Protein AF-A0A2V5T8X9-F1 (afdb_monomer)

Sequence (79 aa):
EGAIGLGVDELRWPNVVRPGDVLTVETEIVDVRPSRSRPNYGIIRLRNVTTNQRGEVVQTMLASAMVPRRLKDNRTTDT

Nearest PDB structures (foldseek):
  3exz-assembly1_A  TM=8.764E-01  e=1.683E-05  Rhodospirillum rubrum ATCC 11170
  4ffu-assembly1_D  TM=7.609E-01  e=3.794E-04  Sinorhizobium meliloti 1021
  4rlu-assembly1_A  TM=7.313E-01  e=1.172E-03  Mycobacterium tuberculosis H37Rv
  8pwz-assembly1_A-2  TM=8.065E-01  e=1.060E-02  Mycobacterium tuberculosis H37Rv
  6m9x-assembly1_B  TM=4.484E-01  e=1.198E+00  Branchiostoma floridae

Secondary structure (DSSP, 8-state):
--EEEEEEEEEE--S---TTPPPEEEEEEEEEEE-SS-TTEEEEEEEEEEE-TT--EEEEEEEEEEEEPPPPP------

Foldseek 3Di:
DKDQPPDKDPKDFPDDDDPPWDKDKDKDFPDKAADPVDRQKIKTWIWIFMATPVRDTGIIIITIMIGGDDDDDPPPDDD

Solvent-accessible surface area (backbone atoms only — not comparable to full-atom values): 4767 Å² total; per-residue (Å²): 128,62,48,81,73,78,46,77,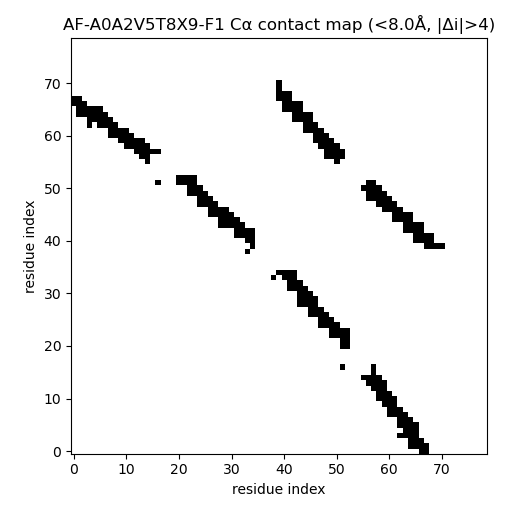44,78,72,45,67,80,38,86,85,55,95,89,64,50,77,48,75,48,78,44,79,78,44,77,44,78,3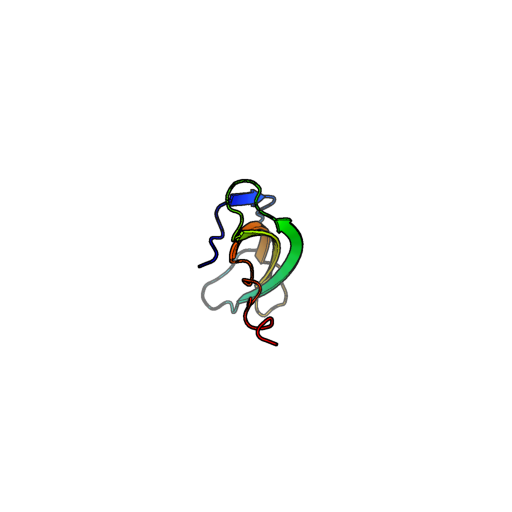5,89,92,43,81,64,25,29,36,36,31,34,38,40,44,28,24,37,80,84,67,48,56,33,32,38,31,36,36,28,26,41,35,68,46,84,75,80,80,79,89,80,81,87,129

Radius of gyration: 17.66 Å; Cα contacts (8 Å, |Δi|>4): 157; chains: 1; bounding box: 35×42×52 Å

Mean predicted aligned error: 6.48 Å

pLDDT: mean 88.89, std 15.35, range [42.88, 98.81]

Structure (mmCIF, N/CA/C/O backbone):
data_AF-A0A2V5T8X9-F1
#
_entry.id   AF-A0A2V5T8X9-F1
#
loop_
_atom_site.group_PDB
_atom_site.id
_atom_site.type_symbol
_atom_site.label_atom_id
_atom_site.label_alt_id
_atom_site.label_comp_id
_atom_site.label_asym_id
_atom_site.label_entity_id
_atom_site.label_seq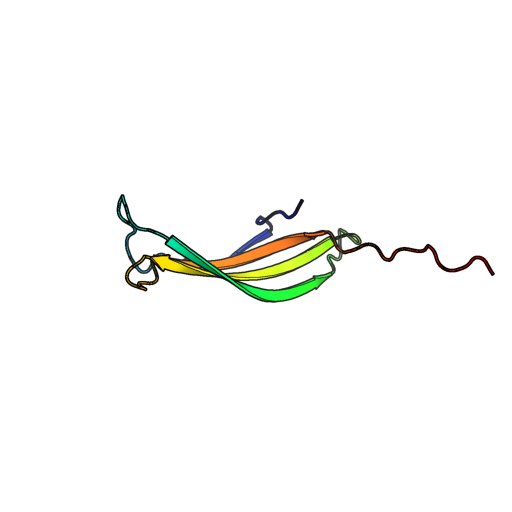_id
_atom_site.pdbx_PDB_ins_code
_atom_site.Cartn_x
_atom_site.Cartn_y
_atom_site.Cartn_z
_atom_site.occupancy
_atom_site.B_iso_or_equiv
_atom_site.auth_seq_id
_atom_site.auth_comp_id
_atom_site.auth_asym_id
_atom_site.auth_atom_id
_atom_site.pdbx_PDB_model_num
ATOM 1 N N . GLU A 1 1 ? 9.921 -11.273 -3.705 1.00 46.03 1 GLU A N 1
ATOM 2 C CA . GLU A 1 1 ? 10.578 -10.019 -3.284 1.00 46.03 1 GLU A CA 1
ATOM 3 C C . GLU A 1 1 ? 10.068 -8.856 -4.118 1.00 46.03 1 GLU A C 1
ATOM 5 O O . GLU A 1 1 ? 10.538 -8.633 -5.226 1.00 46.03 1 GLU A O 1
ATOM 10 N N . GLY A 1 2 ? 9.036 -8.173 -3.631 1.00 54.69 2 GLY A N 1
ATOM 11 C CA . GLY A 1 2 ? 8.669 -6.849 -4.122 1.00 54.69 2 GLY A CA 1
ATOM 12 C C . GLY A 1 2 ? 9.002 -5.845 -3.028 1.00 54.69 2 GLY A C 1
ATOM 13 O O . GLY A 1 2 ? 8.797 -6.149 -1.856 1.00 54.69 2 GLY A O 1
ATOM 14 N N . ALA A 1 3 ? 9.552 -4.692 -3.388 1.00 62.28 3 ALA A N 1
ATOM 15 C CA . ALA A 1 3 ? 9.852 -3.638 -2.426 1.00 62.28 3 ALA A CA 1
ATOM 16 C C . ALA A 1 3 ? 8.947 -2.439 -2.709 1.00 62.28 3 ALA A C 1
ATOM 18 O O . ALA A 1 3 ? 9.023 -1.842 -3.788 1.00 62.28 3 ALA A O 1
ATOM 19 N N . ILE A 1 4 ? 8.099 -2.093 -1.738 1.00 61.09 4 ILE A N 1
ATOM 20 C CA . ILE A 1 4 ? 7.460 -0.778 -1.667 1.00 61.09 4 ILE A CA 1
ATOM 21 C C . ILE A 1 4 ? 8.534 0.148 -1.101 1.00 61.09 4 ILE A C 1
ATOM 23 O O . ILE A 1 4 ? 8.888 0.059 0.069 1.00 61.09 4 ILE A O 1
ATOM 27 N N . GLY A 1 5 ? 9.147 0.950 -1.961 1.00 66.94 5 GLY A N 1
ATOM 28 C CA . GLY A 1 5 ? 10.301 1.763 -1.566 1.00 66.94 5 GLY A CA 1
ATOM 29 C C . GLY A 1 5 ? 10.852 2.659 -2.664 1.00 66.94 5 GLY A C 1
ATOM 30 O O . GLY A 1 5 ? 11.850 3.334 -2.450 1.00 66.94 5 GLY A O 1
ATOM 31 N N . LEU A 1 6 ? 10.219 2.678 -3.843 1.00 80.50 6 LEU A N 1
ATOM 32 C CA . LEU A 1 6 ? 10.627 3.584 -4.917 1.00 80.50 6 LEU A CA 1
ATOM 33 C C . LEU A 1 6 ? 10.085 5.002 -4.721 1.00 80.50 6 LEU A C 1
ATOM 35 O O . LEU A 1 6 ? 10.578 5.928 -5.354 1.00 80.50 6 LEU A O 1
ATOM 39 N N . GLY A 1 7 ? 9.075 5.162 -3.869 1.00 84.75 7 GLY A N 1
ATOM 40 C CA . GLY A 1 7 ? 8.491 6.452 -3.541 1.00 84.75 7 GLY A CA 1
ATOM 41 C C . GLY A 1 7 ? 7.080 6.308 -2.991 1.00 84.75 7 GLY A C 1
ATOM 42 O O . GLY A 1 7 ? 6.368 5.349 -3.311 1.00 84.75 7 GLY A O 1
ATOM 43 N N . VAL A 1 8 ? 6.704 7.280 -2.168 1.00 91.69 8 VAL A N 1
ATOM 44 C CA . VAL A 1 8 ? 5.357 7.476 -1.639 1.00 91.69 8 VAL A CA 1
ATOM 45 C C . VAL A 1 8 ? 4.945 8.899 -1.985 1.00 91.69 8 VAL A C 1
ATOM 47 O O . VAL A 1 8 ? 5.654 9.844 -1.651 1.00 91.69 8 VAL A O 1
ATOM 50 N N . ASP A 1 9 ? 3.792 9.025 -2.628 1.00 90.44 9 ASP A N 1
ATOM 51 C CA . ASP A 1 9 ? 3.158 10.277 -3.005 1.00 90.44 9 ASP A CA 1
ATOM 52 C C . ASP A 1 9 ? 1.795 10.380 -2.303 1.00 90.44 9 ASP A C 1
ATOM 54 O O . ASP A 1 9 ? 1.148 9.374 -2.003 1.00 90.44 9 ASP A O 1
ATOM 58 N N . GLU A 1 10 ? 1.328 11.605 -2.065 1.00 93.44 10 GLU A N 1
ATOM 59 C CA . GLU A 1 10 ? -0.044 11.874 -1.600 1.00 93.44 10 GLU A CA 1
ATOM 60 C C . GLU A 1 10 ? -0.471 11.094 -0.337 1.00 93.44 10 GLU A C 1
ATOM 62 O O . GLU A 1 10 ? -1.646 10.773 -0.161 1.00 93.44 10 GLU A O 1
ATOM 67 N N . LEU A 1 11 ? 0.466 10.798 0.571 1.00 96.69 11 LEU A N 1
ATOM 68 C CA . LEU A 1 11 ? 0.133 10.182 1.854 1.00 96.69 11 LEU A CA 1
ATOM 69 C C . LEU A 1 11 ? -0.700 11.153 2.700 1.00 96.69 11 LEU A C 1
ATOM 71 O O . LEU A 1 11 ? -0.250 12.252 3.032 1.00 96.69 11 LEU A O 1
ATOM 75 N N . ARG A 1 12 ? -1.908 10.734 3.082 1.00 97.56 12 ARG A N 1
ATOM 76 C CA . ARG A 1 12 ? -2.801 11.500 3.960 1.00 97.56 12 ARG A CA 1
ATOM 77 C C . ARG A 1 12 ? -3.387 10.621 5.053 1.00 97.56 12 ARG A C 1
ATOM 79 O O . ARG A 1 12 ? -3.640 9.439 4.825 1.00 97.56 12 ARG A O 1
ATOM 86 N N . TRP A 1 13 ? -3.693 11.254 6.184 1.00 97.94 13 TRP A N 1
ATOM 87 C CA . TRP A 1 13 ? -4.333 10.658 7.360 1.00 97.94 13 TRP A CA 1
ATOM 88 C C . TRP A 1 13 ? -5.618 11.430 7.701 1.00 97.94 13 TRP A C 1
ATOM 90 O O . TRP A 1 13 ? -5.578 12.327 8.541 1.00 97.94 13 TRP A O 1
ATOM 100 N N . PRO A 1 14 ? -6.742 11.180 7.001 1.00 97.62 14 PRO A N 1
ATOM 101 C CA . PRO A 1 14 ? -7.939 12.010 7.149 1.00 97.62 14 PRO A CA 1
ATOM 102 C C . PRO A 1 14 ? -8.625 11.858 8.510 1.00 97.62 14 PRO A C 1
ATOM 104 O O . PRO A 1 14 ? -9.231 12.809 8.993 1.00 97.62 14 PRO A O 1
ATOM 107 N N . ASN A 1 15 ? -8.521 10.677 9.126 1.00 98.38 15 ASN A N 1
ATOM 108 C CA . ASN A 1 15 ? -9.128 10.362 10.415 1.00 98.38 15 ASN A CA 1
ATOM 109 C C . ASN A 1 15 ? -8.132 9.633 11.324 1.00 98.38 15 ASN A C 1
ATOM 111 O O . ASN A 1 15 ? -7.219 8.950 10.860 1.00 98.38 15 ASN A O 1
ATOM 115 N N . VAL A 1 16 ? -8.328 9.770 12.635 1.00 97.50 16 VAL A N 1
ATOM 116 C CA . VAL A 1 16 ? -7.483 9.143 13.660 1.00 97.50 16 VAL A CA 1
ATOM 117 C C . VAL A 1 16 ? -7.847 7.666 13.810 1.00 97.50 16 VAL A C 1
ATOM 119 O O . VAL A 1 16 ? -9.018 7.329 13.967 1.00 97.50 16 VAL A O 1
ATOM 122 N N . VAL A 1 17 ? -6.835 6.800 13.844 1.00 98.31 17 VAL A N 1
ATOM 123 C CA . VAL A 1 17 ? -6.975 5.402 14.279 1.00 98.31 17 VAL A CA 1
ATOM 124 C C . VAL A 1 17 ? -6.870 5.340 15.799 1.00 98.31 17 VAL A C 1
ATOM 126 O O . VAL A 1 17 ? -5.981 5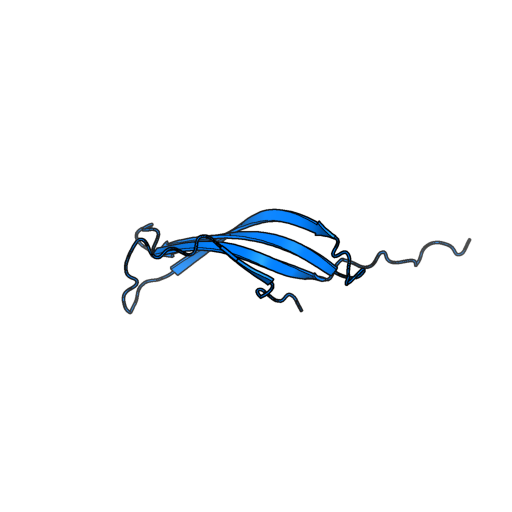.962 16.385 1.00 98.31 17 VAL A O 1
ATOM 129 N N . ARG A 1 18 ? -7.750 4.579 16.450 1.00 97.75 18 ARG A N 1
ATOM 130 C CA . ARG A 1 18 ? -7.707 4.349 17.900 1.00 97.75 18 ARG A CA 1
ATOM 131 C C . ARG A 1 18 ? -7.363 2.894 18.231 1.00 97.75 18 ARG A C 1
ATOM 133 O O . ARG A 1 18 ? -7.613 2.008 17.414 1.00 97.75 18 ARG A O 1
ATOM 140 N N . PRO A 1 19 ? -6.817 2.616 19.432 1.00 98.38 19 PRO A N 1
ATOM 141 C CA . PRO A 1 19 ? -6.659 1.245 19.905 1.00 98.38 19 PRO A CA 1
ATOM 142 C C . PRO A 1 19 ? -7.975 0.467 19.797 1.00 98.38 19 PRO A C 1
ATOM 144 O O . PRO A 1 19 ? -9.021 0.954 20.223 1.00 98.38 19 PRO A O 1
ATOM 147 N N . GLY A 1 20 ? -7.910 -0.732 19.220 1.00 98.12 20 GLY A N 1
ATOM 148 C CA . GLY A 1 20 ? -9.077 -1.586 18.992 1.00 98.12 20 GLY A CA 1
ATOM 149 C C . GLY A 1 20 ? -9.824 -1.348 17.673 1.00 98.12 20 GLY A C 1
ATOM 150 O O . GLY A 1 20 ? -10.729 -2.123 17.375 1.00 98.12 20 GLY A O 1
ATOM 151 N N . ASP A 1 21 ? -9.459 -0.344 16.864 1.00 98.50 21 ASP A N 1
ATOM 152 C CA . ASP A 1 21 ? -9.998 -0.232 15.503 1.00 98.50 21 ASP A CA 1
ATOM 153 C C . ASP A 1 21 ? -9.540 -1.420 14.636 1.00 98.50 21 ASP A C 1
ATOM 155 O O . ASP A 1 21 ? -8.386 -1.855 14.694 1.00 98.50 21 ASP A O 1
ATOM 159 N N . VAL A 1 22 ? -10.451 -1.924 13.800 1.00 98.56 22 VAL A N 1
ATOM 160 C CA . VAL A 1 22 ? -10.162 -2.973 12.812 1.00 98.56 22 VAL A CA 1
ATOM 161 C C . VAL A 1 22 ? -9.995 -2.304 11.460 1.00 98.56 22 VAL A C 1
ATOM 163 O O . VAL A 1 22 ? -10.923 -1.664 10.970 1.00 98.56 22 VAL A O 1
ATOM 166 N N . LEU A 1 23 ? -8.811 -2.438 10.866 1.00 98.62 23 LEU A N 1
ATOM 167 C CA . LEU A 1 23 ? -8.470 -1.771 9.615 1.00 98.62 23 LEU A CA 1
ATOM 168 C C . LEU A 1 23 ? -8.604 -2.719 8.423 1.00 98.62 23 LEU A C 1
ATOM 170 O O . LEU A 1 23 ? -8.169 -3.866 8.480 1.00 98.62 23 LEU A O 1
ATOM 174 N N . THR A 1 24 ? -9.168 -2.211 7.331 1.00 98.69 24 THR A N 1
ATOM 175 C CA . THR A 1 24 ? -9.197 -2.866 6.018 1.00 98.69 24 THR A CA 1
ATOM 176 C C . THR A 1 24 ? -8.468 -1.980 5.024 1.00 98.69 24 THR A C 1
ATOM 178 O O . THR A 1 24 ? -8.693 -0.773 5.004 1.00 98.69 24 THR A O 1
ATOM 181 N N . VAL A 1 25 ? -7.591 -2.569 4.214 1.00 98.38 25 VAL A N 1
ATOM 182 C CA . VAL A 1 25 ? -6.861 -1.856 3.162 1.00 98.38 25 VAL A CA 1
ATOM 183 C C . VAL A 1 25 ? -7.332 -2.371 1.814 1.00 98.38 25 VAL A C 1
ATOM 185 O O . VAL A 1 25 ? -7.247 -3.568 1.545 1.00 98.38 25 VAL A O 1
ATOM 188 N N . GLU A 1 26 ? -7.789 -1.460 0.966 1.00 98.31 26 GLU A N 1
ATOM 189 C CA . GLU A 1 26 ? -7.990 -1.715 -0.452 1.00 98.31 26 GLU A CA 1
ATOM 190 C C . GLU A 1 26 ? -6.799 -1.166 -1.235 1.00 98.31 26 GLU A C 1
ATOM 192 O O . GLU A 1 26 ? -6.417 -0.003 -1.077 1.00 98.31 26 GLU A O 1
ATOM 197 N N . THR A 1 27 ? -6.213 -2.017 -2.076 1.00 97.81 27 THR A N 1
ATOM 198 C CA . THR A 1 27 ? -5.089 -1.665 -2.943 1.00 97.81 27 THR A CA 1
ATOM 199 C C . THR A 1 27 ? -5.498 -1.803 -4.401 1.00 97.81 27 THR A C 1
ATOM 201 O O . THR A 1 27 ? -5.768 -2.902 -4.880 1.00 97.81 27 THR A O 1
ATOM 204 N N . GLU A 1 28 ? -5.451 -0.699 -5.134 1.00 98.12 28 GLU A N 1
ATOM 205 C CA . GLU A 1 28 ? -5.670 -0.665 -6.577 1.00 98.12 28 GLU A CA 1
ATOM 206 C C . GLU A 1 28 ? -4.332 -0.461 -7.298 1.00 98.12 28 GLU A C 1
ATOM 208 O O . GLU A 1 28 ? -3.572 0.453 -6.968 1.00 98.12 28 GLU A O 1
ATOM 213 N N . ILE A 1 29 ? -4.030 -1.287 -8.303 1.00 97.38 29 ILE A N 1
ATOM 214 C CA . ILE A 1 29 ? -2.882 -1.055 -9.188 1.00 97.38 29 ILE A CA 1
ATOM 215 C C . ILE A 1 29 ? -3.309 -0.085 -10.286 1.00 97.38 29 ILE A C 1
ATOM 217 O O . ILE A 1 29 ? -4.080 -0.449 -11.168 1.00 97.38 29 ILE A O 1
ATOM 221 N N . VAL A 1 30 ? -2.788 1.139 -10.234 1.00 97.69 30 VAL A N 1
ATOM 222 C CA . VAL A 1 30 ? -3.189 2.232 -11.134 1.00 97.69 30 VAL A CA 1
ATOM 223 C C . VAL A 1 30 ? -2.239 2.421 -12.320 1.00 97.69 30 VAL A C 1
ATOM 225 O O . VAL A 1 30 ? -2.608 3.073 -13.290 1.00 97.69 30 VAL A O 1
ATOM 228 N N . ASP A 1 31 ? -1.023 1.868 -12.261 1.00 96.94 31 ASP A N 1
ATOM 229 C CA . ASP A 1 31 ? -0.077 1.851 -13.386 1.00 96.94 31 ASP A CA 1
ATOM 230 C C . ASP A 1 31 ? 0.902 0.671 -13.278 1.00 96.94 31 ASP A C 1
ATOM 232 O O . ASP A 1 31 ? 1.246 0.227 -12.177 1.00 96.94 31 ASP A O 1
ATOM 236 N N . VAL A 1 32 ? 1.381 0.183 -14.424 1.00 96.06 32 VAL A N 1
ATOM 237 C CA . VAL A 1 32 ? 2.378 -0.887 -14.536 1.00 96.06 32 VAL A CA 1
ATOM 238 C C . VAL A 1 32 ? 3.327 -0.589 -15.692 1.00 96.06 32 VAL A C 1
ATOM 240 O O . VAL A 1 32 ? 2.914 -0.485 -16.844 1.00 96.06 32 VAL A O 1
ATOM 243 N N . ARG A 1 33 ? 4.633 -0.569 -15.417 1.00 94.62 33 ARG A N 1
ATOM 244 C CA . ARG A 1 33 ? 5.664 -0.391 -16.451 1.00 94.62 33 ARG A CA 1
ATOM 245 C C . ARG A 1 33 ? 6.886 -1.286 -16.234 1.00 94.62 33 ARG A C 1
ATOM 247 O O . ARG A 1 33 ? 7.262 -1.535 -15.090 1.00 94.62 33 ARG A O 1
ATOM 254 N N . PRO A 1 34 ? 7.572 -1.753 -17.291 1.00 94.56 34 PRO A N 1
ATOM 255 C CA . PRO A 1 34 ? 8.860 -2.431 -17.146 1.00 94.56 34 PRO A CA 1
ATOM 256 C C . PRO A 1 34 ? 9.924 -1.521 -16.513 1.00 94.56 34 PRO A C 1
ATOM 258 O O . PRO A 1 34 ? 9.979 -0.321 -16.796 1.00 94.56 34 PRO A O 1
ATOM 261 N N . SER A 1 35 ? 10.813 -2.087 -15.694 1.00 92.19 35 SER A N 1
ATOM 262 C CA . SER A 1 35 ? 11.988 -1.353 -15.220 1.00 92.19 35 SER A CA 1
ATOM 263 C C . SER A 1 35 ? 13.045 -1.265 -16.322 1.00 92.19 35 SER A C 1
ATOM 265 O O . SER A 1 35 ? 13.459 -2.278 -16.884 1.00 92.19 35 SER A O 1
ATOM 267 N N . ARG A 1 36 ? 13.526 -0.048 -16.606 1.00 90.25 36 ARG A N 1
ATOM 268 C CA . ARG A 1 36 ? 14.597 0.185 -17.593 1.00 90.25 36 ARG A CA 1
ATOM 269 C C . ARG A 1 36 ? 15.960 -0.312 -17.109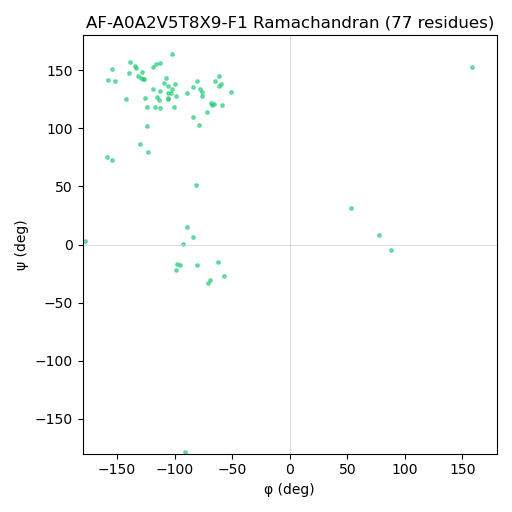 1.00 90.25 36 ARG A C 1
ATOM 271 O O . ARG A 1 36 ? 16.764 -0.745 -17.921 1.00 90.25 36 ARG A O 1
ATOM 278 N N . SER A 1 37 ? 16.218 -0.242 -15.803 1.00 91.06 37 SER A N 1
ATOM 279 C CA . SER A 1 37 ? 17.506 -0.616 -15.201 1.00 91.06 37 SER A CA 1
ATOM 280 C C . SER A 1 37 ? 17.538 -2.049 -14.671 1.00 91.06 37 SER A C 1
ATOM 282 O O . SER A 1 37 ? 18.616 -2.592 -14.448 1.00 91.06 37 SER A O 1
ATOM 284 N N . ARG A 1 38 ? 16.375 -2.682 -14.458 1.00 89.75 38 ARG A N 1
ATOM 285 C CA . ARG A 1 38 ? 16.264 -4.062 -13.958 1.00 89.75 38 ARG A CA 1
ATOM 286 C C . ARG A 1 38 ? 15.313 -4.879 -14.844 1.00 89.75 38 ARG A C 1
ATOM 288 O O . ARG A 1 38 ? 14.136 -4.983 -14.512 1.00 89.75 38 ARG A O 1
ATOM 295 N N . PRO A 1 39 ? 15.802 -5.493 -15.936 1.00 90.75 39 PRO A N 1
ATOM 296 C CA . PRO A 1 39 ? 14.963 -6.148 -16.952 1.00 90.75 39 PRO A CA 1
ATOM 297 C C . PRO A 1 39 ? 14.022 -7.2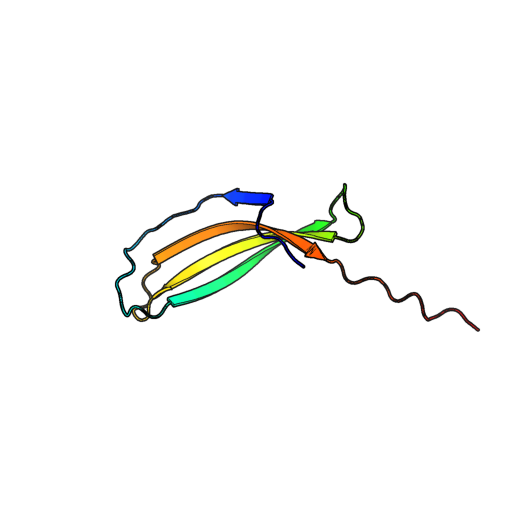52 -16.437 1.00 90.75 39 PRO A C 1
ATOM 299 O O . PRO A 1 39 ? 12.957 -7.478 -17.011 1.00 90.75 39 PRO A O 1
ATOM 302 N N . ASN A 1 40 ? 14.385 -7.912 -15.332 1.00 91.69 40 ASN A N 1
ATOM 303 C CA . ASN A 1 40 ? 13.580 -8.965 -14.699 1.00 91.69 40 ASN A CA 1
ATOM 304 C C . ASN A 1 40 ? 12.498 -8.423 -13.744 1.00 91.69 40 ASN A C 1
ATOM 306 O O . ASN A 1 40 ? 11.843 -9.203 -13.057 1.00 91.69 40 ASN A O 1
ATOM 310 N N . TYR A 1 41 ? 12.304 -7.103 -13.681 1.00 93.06 41 TYR A N 1
ATOM 311 C CA . TYR A 1 41 ? 11.363 -6.444 -12.779 1.00 93.06 41 TYR A CA 1
ATOM 312 C C . TYR A 1 41 ? 10.433 -5.477 -13.523 1.00 93.06 41 TYR A C 1
ATOM 314 O O . TYR A 1 41 ? 10.802 -4.837 -14.511 1.00 93.06 41 TYR A O 1
ATOM 322 N N . GLY A 1 42 ? 9.217 -5.349 -13.003 1.00 94.31 42 GLY A N 1
ATOM 323 C CA . GLY A 1 42 ? 8.296 -4.256 -13.289 1.00 94.31 42 GLY A CA 1
ATOM 324 C C . GLY A 1 42 ? 8.266 -3.246 -12.145 1.00 94.31 42 GLY A C 1
ATOM 325 O O . GLY A 1 42 ? 8.714 -3.522 -11.032 1.00 94.31 42 GLY A O 1
ATOM 326 N N . ILE A 1 43 ? 7.727 -2.070 -12.429 1.00 95.00 43 ILE A N 1
ATOM 327 C CA . ILE A 1 43 ? 7.357 -1.052 -11.453 1.00 95.00 43 ILE A CA 1
ATOM 328 C C . ILE A 1 43 ? 5.842 -0.903 -11.530 1.00 95.00 43 ILE A C 1
ATOM 330 O O . ILE A 1 43 ? 5.306 -0.689 -12.616 1.00 95.00 43 ILE A O 1
ATOM 334 N N . ILE A 1 44 ? 5.172 -1.015 -10.389 1.00 96.06 44 ILE A N 1
ATOM 335 C CA . ILE A 1 44 ? 3.743 -0.739 -10.243 1.00 96.06 44 ILE A CA 1
ATOM 336 C C . ILE A 1 44 ? 3.552 0.570 -9.486 1.00 96.06 44 ILE A C 1
ATOM 338 O O . ILE A 1 44 ? 4.311 0.853 -8.555 1.00 96.06 44 ILE A O 1
ATOM 342 N N . ARG A 1 45 ? 2.532 1.343 -9.861 1.00 96.12 45 ARG A N 1
ATOM 343 C CA . ARG A 1 45 ? 1.979 2.409 -9.023 1.00 96.12 45 ARG A CA 1
ATOM 344 C C . ARG A 1 45 ? 0.684 1.890 -8.422 1.00 96.12 45 ARG A C 1
ATOM 346 O O . ARG A 1 45 ? -0.153 1.340 -9.134 1.00 96.12 45 ARG A O 1
ATOM 353 N N . LEU A 1 46 ? 0.543 2.038 -7.116 1.00 96.56 46 LEU A N 1
ATOM 354 C CA . LEU A 1 46 ? -0.589 1.525 -6.363 1.00 96.56 46 LEU A CA 1
ATOM 355 C C . LEU A 1 46 ? -1.239 2.636 -5.547 1.00 96.56 46 LEU A C 1
ATOM 357 O O . LEU A 1 46 ? -0.546 3.513 -5.029 1.00 96.56 46 LEU A O 1
ATOM 361 N N . ARG A 1 47 ? -2.564 2.593 -5.453 1.00 97.81 47 ARG A N 1
ATOM 362 C CA . ARG A 1 47 ? -3.377 3.430 -4.578 1.00 97.81 47 ARG A CA 1
ATOM 363 C C . ARG A 1 47 ? -3.860 2.576 -3.421 1.00 97.81 47 ARG A C 1
ATOM 365 O O . ARG A 1 47 ? -4.486 1.551 -3.651 1.00 97.81 47 ARG A O 1
ATOM 372 N N . ASN A 1 48 ? -3.585 3.015 -2.200 1.00 97.88 48 ASN A N 1
ATOM 373 C CA . ASN A 1 48 ? -4.169 2.430 -1.003 1.00 97.88 48 ASN A CA 1
ATOM 374 C C . ASN A 1 48 ? -5.232 3.349 -0.427 1.00 97.88 48 ASN A C 1
ATOM 376 O O . ASN A 1 48 ? -4.997 4.553 -0.273 1.00 97.88 48 ASN A O 1
ATOM 380 N N . VAL A 1 49 ? -6.345 2.747 -0.036 1.00 98.62 49 VAL A N 1
ATOM 381 C CA . VAL A 1 49 ? -7.352 3.349 0.829 1.00 98.62 49 VAL A CA 1
ATOM 382 C C . VAL A 1 49 ? -7.524 2.424 2.0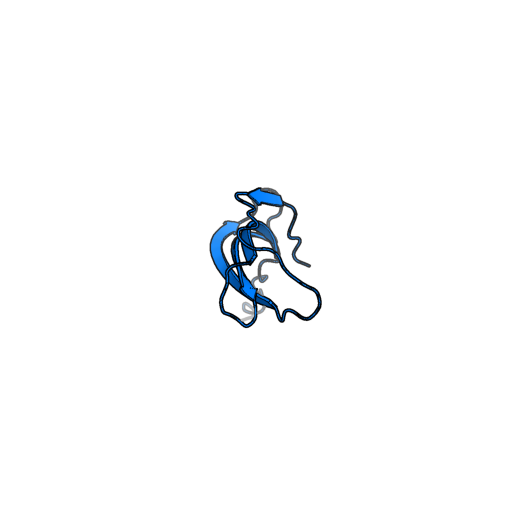21 1.00 98.62 49 VAL A C 1
ATOM 384 O O . VAL A 1 49 ? -7.890 1.263 1.868 1.00 98.62 49 VAL A O 1
ATOM 387 N N . THR A 1 50 ? -7.235 2.939 3.210 1.00 98.75 50 THR A N 1
ATOM 388 C CA . THR A 1 50 ? -7.425 2.204 4.459 1.00 98.75 50 THR A CA 1
ATOM 389 C C . THR A 1 50 ? -8.635 2.760 5.183 1.00 98.75 50 THR A C 1
ATOM 391 O O . THR A 1 50 ? -8.697 3.964 5.458 1.00 98.75 50 THR A O 1
ATOM 394 N N . THR A 1 51 ? -9.570 1.884 5.533 1.00 98.81 51 THR A N 1
ATOM 395 C CA . THR A 1 51 ? -10.764 2.205 6.315 1.00 98.81 51 THR A CA 1
ATOM 396 C C . THR A 1 51 ? -10.757 1.483 7.654 1.00 98.81 51 THR A C 1
ATOM 398 O O . THR A 1 51 ? -10.145 0.426 7.792 1.00 98.81 51 THR A O 1
ATOM 401 N N . ASN A 1 52 ? -11.456 2.030 8.645 1.00 98.69 52 ASN A N 1
ATOM 402 C CA . ASN A 1 52 ? -11.760 1.309 9.883 1.00 98.69 52 ASN A CA 1
ATOM 403 C C . ASN A 1 52 ? -13.110 0.563 9.793 1.00 98.69 52 ASN A C 1
ATOM 405 O O . ASN A 1 52 ? -13.807 0.626 8.779 1.00 98.69 52 ASN A O 1
ATOM 409 N N . GLN A 1 53 ? -13.515 -0.108 10.873 1.00 98.50 53 GLN A N 1
ATOM 410 C CA . GLN A 1 53 ? -14.767 -0.867 10.982 1.00 98.50 53 GLN A CA 1
ATOM 411 C C . GLN A 1 53 ? -16.045 -0.027 10.828 1.00 98.50 53 GLN A C 1
ATOM 413 O O . GLN A 1 53 ? -17.123 -0.584 10.648 1.00 98.50 53 GLN A O 1
ATOM 418 N N . ARG A 1 54 ? -15.944 1.304 10.922 1.00 98.00 54 ARG A N 1
ATOM 419 C CA . ARG A 1 54 ? -17.057 2.241 10.700 1.00 98.00 54 ARG A CA 1
ATOM 420 C C . ARG A 1 54 ? -17.125 2.730 9.249 1.00 98.00 54 ARG A C 1
ATOM 422 O O . ARG A 1 54 ? -17.990 3.534 8.924 1.00 98.00 54 ARG A O 1
ATOM 429 N N . GLY A 1 55 ? -16.214 2.270 8.388 1.00 97.75 55 GLY A N 1
ATOM 430 C CA . GLY A 1 55 ? -16.088 2.730 7.004 1.00 97.75 55 GLY A CA 1
ATOM 431 C C . GLY A 1 55 ? -15.396 4.089 6.861 1.00 97.75 55 GLY A C 1
ATOM 432 O O . GLY A 1 55 ? -15.362 4.645 5.767 1.00 97.75 55 GLY A O 1
ATOM 433 N N . GLU A 1 56 ? -14.826 4.643 7.935 1.00 98.50 56 GLU A N 1
ATOM 434 C CA . GLU A 1 56 ? -14.110 5.919 7.870 1.00 98.50 56 GLU A CA 1
ATOM 435 C C . GLU A 1 56 ? -12.736 5.706 7.233 1.00 98.50 56 GLU A C 1
ATOM 437 O O . GLU A 1 56 ? -11.980 4.829 7.657 1.00 98.50 56 GLU A O 1
ATOM 442 N N . VAL A 1 57 ? -12.379 6.538 6.253 1.00 98.69 57 VAL A N 1
ATOM 443 C CA . VAL A 1 57 ? -11.042 6.522 5.650 1.00 98.69 57 VAL A CA 1
ATOM 444 C C . VAL A 1 57 ? -10.034 7.086 6.643 1.00 98.69 57 VAL A C 1
ATOM 446 O O . VAL A 1 57 ? -10.057 8.275 6.958 1.00 98.69 57 VAL A O 1
ATOM 449 N N . VAL A 1 58 ? -9.119 6.248 7.113 1.00 98.75 58 VAL A N 1
ATOM 450 C CA . VAL A 1 58 ? -8.075 6.641 8.069 1.00 98.75 58 VAL A CA 1
ATOM 451 C C . VAL A 1 58 ? -6.745 6.929 7.383 1.00 98.75 58 VAL A C 1
ATOM 453 O O . VAL A 1 58 ? -5.935 7.685 7.911 1.00 98.75 58 VAL A O 1
ATOM 456 N N . GLN A 1 59 ? -6.530 6.390 6.180 1.00 98.62 59 GLN A N 1
ATOM 457 C CA . GLN A 1 59 ? -5.311 6.619 5.413 1.00 98.62 59 GLN A CA 1
ATOM 458 C C . GLN A 1 59 ? -5.564 6.505 3.906 1.00 98.62 59 GLN A C 1
ATOM 460 O O . GLN A 1 59 ? -6.297 5.630 3.452 1.00 98.62 59 GLN A O 1
ATOM 465 N N . THR A 1 60 ? -4.924 7.381 3.129 1.00 98.38 60 THR A N 1
ATOM 466 C CA . THR A 1 60 ? -4.832 7.274 1.658 1.00 98.38 60 THR A CA 1
ATOM 467 C C . THR A 1 60 ? -3.389 7.475 1.212 1.00 98.38 60 THR A C 1
ATOM 469 O O . THR A 1 60 ? -2.634 8.167 1.898 1.00 98.38 60 THR A O 1
ATOM 472 N N . MET A 1 61 ? -2.951 6.782 0.160 1.00 97.44 61 MET A N 1
ATOM 473 C CA . MET A 1 61 ? -1.564 6.838 -0.321 1.00 97.44 61 MET A CA 1
ATOM 474 C C . MET A 1 61 ? -1.476 6.412 -1.777 1.00 97.44 61 MET A C 1
ATOM 476 O O . MET A 1 61 ? -2.089 5.418 -2.164 1.00 97.44 61 MET A O 1
ATOM 480 N N . LEU A 1 62 ? -0.625 7.091 -2.540 1.00 97.06 62 LEU A N 1
ATOM 481 C CA . LEU A 1 62 ? -0.066 6.570 -3.779 1.00 97.06 62 LEU A CA 1
ATOM 482 C C . LEU A 1 62 ? 1.364 6.103 -3.512 1.00 97.06 62 LEU A C 1
ATOM 484 O O . LEU A 1 62 ? 2.148 6.797 -2.877 1.00 97.06 62 LEU A O 1
ATOM 488 N N . ALA A 1 63 ? 1.733 4.920 -3.981 1.00 95.56 63 ALA A N 1
ATOM 489 C CA . ALA A 1 63 ? 3.094 4.423 -3.822 1.00 95.56 63 ALA A CA 1
ATOM 490 C C . ALA A 1 63 ? 3.580 3.734 -5.087 1.00 95.56 63 ALA A C 1
ATOM 492 O O . ALA A 1 63 ? 2.790 3.260 -5.902 1.00 95.56 63 ALA A O 1
ATOM 493 N N . SER A 1 64 ? 4.899 3.672 -5.241 1.00 95.44 64 SER A N 1
ATOM 494 C CA . SER A 1 64 ? 5.543 2.900 -6.298 1.00 95.44 64 SER A CA 1
ATOM 495 C C . SER A 1 64 ? 6.314 1.726 -5.709 1.00 95.44 64 SER A C 1
ATOM 497 O O . SER A 1 64 ? 7.108 1.882 -4.775 1.00 95.44 64 SER A O 1
ATOM 499 N N . ALA A 1 65 ? 6.114 0.548 -6.290 1.00 94.31 65 ALA A N 1
ATOM 500 C CA . ALA A 1 65 ? 6.786 -0.671 -5.873 1.00 94.31 65 ALA A CA 1
ATOM 501 C C . ALA A 1 65 ? 7.465 -1.356 -7.054 1.00 94.31 65 ALA A C 1
ATOM 503 O O . ALA A 1 65 ? 6.936 -1.390 -8.164 1.00 94.31 65 ALA A O 1
ATOM 504 N N . MET A 1 66 ? 8.643 -1.923 -6.807 1.00 94.38 66 MET A N 1
ATOM 505 C CA . MET A 1 66 ? 9.294 -2.809 -7.764 1.00 94.38 66 MET A CA 1
ATOM 506 C C . MET A 1 66 ? 8.824 -4.236 -7.508 1.00 94.38 66 MET A C 1
ATOM 508 O O . MET A 1 66 ? 8.876 -4.694 -6.368 1.00 94.38 66 MET A O 1
ATOM 512 N N . VAL A 1 67 ? 8.399 -4.942 -8.552 1.00 94.00 67 VAL A N 1
ATOM 513 C CA . VAL A 1 67 ? 7.896 -6.318 -8.456 1.00 94.00 67 VAL A CA 1
ATOM 514 C C . VAL A 1 67 ? 8.592 -7.222 -9.474 1.00 94.00 67 VAL A C 1
ATOM 516 O O . VAL A 1 67 ? 8.885 -6.764 -10.583 1.00 94.00 67 VAL A O 1
ATOM 519 N N . PRO A 1 68 ? 8.888 -8.491 -9.143 1.00 93.00 68 PRO A N 1
ATOM 520 C CA . PRO A 1 68 ? 9.473 -9.421 -10.099 1.00 93.00 68 PRO A CA 1
ATOM 521 C C . PRO A 1 68 ? 8.531 -9.621 -11.281 1.00 93.00 68 PRO A C 1
ATOM 523 O O . PRO A 1 68 ? 7.323 -9.801 -11.113 1.00 93.00 68 PRO A O 1
ATOM 526 N N . ARG A 1 69 ? 9.081 -9.613 -12.491 1.00 90.00 69 ARG A N 1
ATOM 527 C CA . ARG A 1 69 ? 8.336 -10.007 -13.680 1.00 90.00 69 ARG A CA 1
ATOM 528 C C . ARG A 1 69 ? 8.329 -11.529 -13.758 1.00 90.00 69 ARG A C 1
ATOM 530 O O . ARG A 1 69 ? 9.350 -12.171 -13.522 1.00 90.00 69 ARG A O 1
ATOM 537 N N . ARG A 1 70 ? 7.200 -12.111 -14.164 1.00 86.19 70 ARG A N 1
ATOM 538 C CA . ARG A 1 70 ? 7.165 -13.524 -14.549 1.00 86.19 70 ARG A CA 1
ATOM 539 C C . ARG A 1 70 ? 8.146 -13.748 -15.704 1.00 86.19 70 ARG A C 1
ATOM 541 O O . ARG A 1 70 ? 7.993 -13.136 -16.764 1.00 86.19 70 ARG A O 1
ATOM 548 N N . LEU A 1 71 ? 9.137 -14.612 -15.491 1.00 75.81 71 LEU A N 1
ATOM 549 C CA . LEU A 1 71 ? 10.020 -15.088 -16.554 1.00 75.81 71 LEU A CA 1
ATOM 550 C C . LEU A 1 71 ? 9.164 -15.796 -17.611 1.00 75.81 71 LEU A C 1
ATOM 552 O O . LEU A 1 71 ? 8.233 -16.527 -17.269 1.00 75.81 71 LEU A O 1
ATOM 556 N N . LYS A 1 72 ? 9.444 -15.566 -18.896 1.00 65.00 72 LYS A N 1
ATOM 557 C CA . LYS A 1 72 ? 8.899 -16.446 -19.933 1.00 65.00 72 LYS A CA 1
ATOM 558 C C . LYS A 1 72 ? 9.599 -17.794 -19.771 1.00 65.00 72 LYS A C 1
ATOM 560 O O . LYS A 1 72 ? 10.826 -17.831 -19.788 1.00 65.00 72 LYS A O 1
ATOM 565 N N . ASP A 1 73 ? 8.835 -18.861 -19.554 1.00 65.00 73 ASP A N 1
ATOM 566 C CA . ASP A 1 73 ? 9.392 -20.209 -19.602 1.00 65.00 73 ASP A CA 1
ATOM 567 C C . ASP A 1 73 ? 9.791 -20.493 -21.054 1.00 65.00 73 ASP A C 1
ATOM 569 O O . ASP A 1 73 ? 8.955 -20.409 -21.951 1.00 65.00 73 ASP A O 1
ATOM 573 N N . ASN A 1 74 ? 11.074 -20.760 -21.293 1.00 58.50 74 ASN A N 1
ATOM 574 C CA . ASN A 1 74 ? 11.608 -21.049 -22.627 1.00 58.50 74 ASN A CA 1
ATOM 575 C C . ASN A 1 74 ? 11.545 -22.552 -22.965 1.00 58.50 74 ASN A C 1
ATOM 577 O O . ASN A 1 74 ? 12.189 -23.001 -23.909 1.00 58.50 74 ASN A O 1
ATOM 581 N N . ARG A 1 75 ? 10.771 -23.352 -22.221 1.00 56.22 75 ARG A N 1
ATOM 582 C CA . ARG A 1 75 ? 10.610 -24.797 -22.449 1.00 56.22 75 ARG A CA 1
ATOM 583 C C . ARG A 1 75 ? 9.600 -25.150 -23.547 1.00 56.22 75 ARG A C 1
ATOM 585 O O . ARG A 1 75 ? 8.713 -25.971 -23.326 1.00 56.22 75 ARG A O 1
ATOM 592 N N . THR A 1 76 ? 9.707 -24.569 -24.741 1.00 53.62 76 THR A N 1
ATOM 593 C CA . THR A 1 7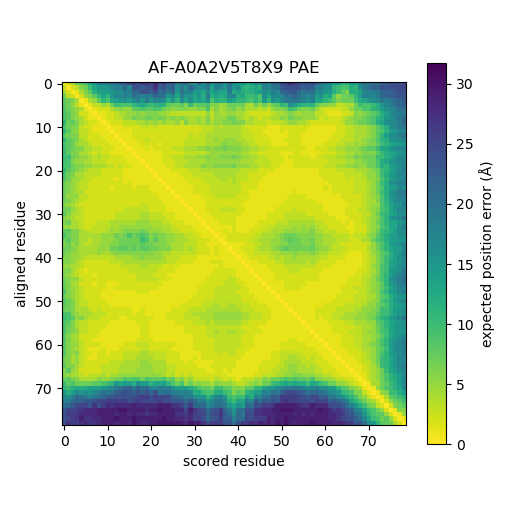6 ? 9.028 -25.134 -25.927 1.00 53.62 76 THR A CA 1
ATOM 594 C C . THR A 1 76 ? 9.739 -24.740 -27.221 1.00 53.62 76 THR A C 1
ATOM 596 O O . THR A 1 76 ? 9.249 -23.917 -27.983 1.00 53.62 76 THR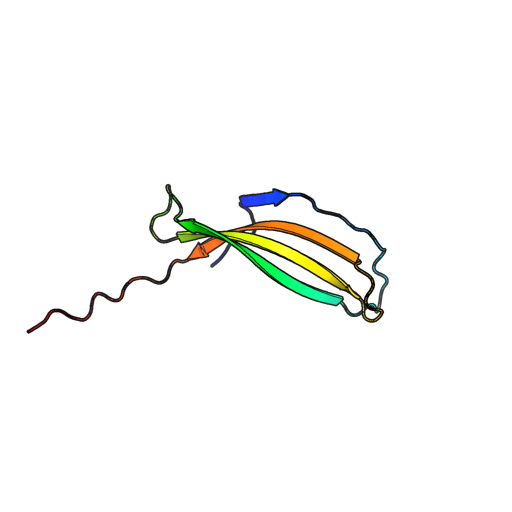 A O 1
ATOM 599 N N . THR A 1 77 ? 10.904 -25.337 -27.461 1.00 50.84 77 THR A N 1
ATOM 600 C CA . THR A 1 77 ? 11.401 -25.628 -28.817 1.00 50.84 77 THR A CA 1
ATOM 601 C C . THR A 1 77 ? 12.435 -26.739 -28.689 1.00 50.84 77 THR A C 1
ATOM 603 O O . THR A 1 77 ? 13.629 -26.483 -28.705 1.00 50.84 77 THR A O 1
ATOM 606 N N . ASP A 1 78 ? 11.952 -27.957 -28.471 1.00 47.88 78 ASP A N 1
ATOM 607 C CA . ASP A 1 78 ? 12.606 -29.156 -28.991 1.00 47.88 78 ASP A CA 1
ATOM 608 C C . ASP A 1 78 ? 11.521 -29.864 -29.807 1.00 47.88 78 ASP A C 1
ATOM 610 O O . ASP A 1 78 ? 10.557 -30.414 -29.270 1.00 47.88 78 ASP A O 1
ATOM 614 N N . THR A 1 79 ? 11.608 -29.708 -31.123 1.00 42.88 79 THR A N 1
ATOM 615 C CA . THR A 1 79 ? 10.940 -30.531 -32.133 1.00 42.88 79 THR A CA 1
ATOM 616 C C . THR A 1 79 ? 12.015 -30.939 -33.115 1.00 42.88 79 THR A C 1
ATOM 618 O O . THR A 1 79 ? 12.799 -30.041 -33.496 1.00 42.88 79 THR A O 1
#